Protein AF-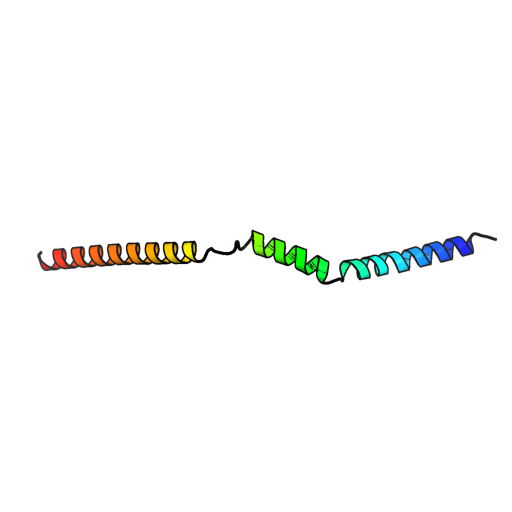A0A8X7BRQ2-F1 (afdb_monomer_lite)

Foldseek 3Di:
DCVVVVVVVVVVCVVCVVVVVCVVVVPCVVVCVVVVVVCCVVDPPQDPVNVVVVVVVVVVVVVVVVVVVVVVVVVVVVD

InterPro domains:
  IPR018625 Protein Pet100 [PF09803] (1-72)
  IPR018625 Protein Pet100 [PTHR33968] (1-72)

Secondary structure (DSSP, 8-state):
--HHHHHHHHHHHHHHHHHHHHHHHT-HHHHHHHHHHHHHHHS----HHHHHHHHHHHHHHHHHHHHHHHHHHHHHH--

pLDDT: mean 82.96, std 10.06, range [54.06, 94.69]

Radius of gyration: 33.31 Å; chains: 1; bounding box: 76×22×84 Å

Organism: NCBI:txid2747483

Sequence (79 aa):
MGNWQLEVFKLGLYISFPVGIFYIFNQPQLFEEWVVKTRRQLYPPIDDEGRLQFKEQIRKRRRLQMEKELLEKLKEVEK

Structure (mmCIF, N/CA/C/O backbone):
data_AF-A0A8X7BRQ2-F1
#
_entry.id   AF-A0A8X7BRQ2-F1
#
loop_
_atom_site.group_PDB
_atom_site.id
_atom_site.type_symbol
_atom_site.label_atom_id
_atom_site.label_alt_id
_atom_site.label_comp_id
_atom_site.label_asym_id
_atom_site.label_entity_id
_atom_site.label_seq_id
_atom_site.pdbx_PDB_ins_code
_atom_site.Cartn_x
_atom_site.Cartn_y
_atom_site.Cartn_z
_atom_site.occupancy
_atom_site.B_iso_or_equiv
_atom_site.auth_seq_id
_atom_site.auth_comp_id
_atom_site.auth_asym_id
_atom_site.auth_atom_id
_atom_site.pdbx_PDB_model_num
ATOM 1 N N . MET A 1 1 ? 31.212 8.569 -44.634 1.00 55.31 1 MET A N 1
ATOM 2 C CA . MET A 1 1 ? 29.840 8.116 -44.965 1.00 55.31 1 MET A CA 1
ATOM 3 C C . MET A 1 1 ? 29.172 7.403 -43.772 1.00 55.31 1 MET A C 1
ATOM 5 O O . MET A 1 1 ? 28.564 6.362 -43.963 1.00 55.31 1 MET A O 1
ATOM 9 N N . GLY A 1 2 ? 29.275 7.937 -42.543 1.00 65.56 2 GLY A N 1
ATOM 10 C CA . GLY A 1 2 ? 28.748 7.282 -41.324 1.00 65.56 2 GLY A CA 1
ATOM 11 C C . GLY A 1 2 ? 27.558 7.992 -40.662 1.00 65.56 2 GLY A C 1
ATOM 12 O O . GLY A 1 2 ? 26.981 7.469 -39.716 1.00 65.56 2 GLY A O 1
ATOM 13 N N . ASN A 1 3 ? 27.170 9.174 -41.153 1.00 76.06 3 ASN A N 1
ATOM 14 C CA . ASN A 1 3 ? 26.144 9.997 -40.501 1.00 76.06 3 ASN A CA 1
ATOM 15 C C . ASN A 1 3 ? 24.744 9.371 -40.583 1.00 76.06 3 ASN A C 1
ATOM 17 O O . ASN A 1 3 ? 24.018 9.374 -39.595 1.00 76.06 3 ASN A O 1
ATOM 21 N N . TRP A 1 4 ? 24.397 8.756 -41.717 1.00 87.88 4 TRP A N 1
ATOM 22 C CA . TRP A 1 4 ? 23.078 8.147 -41.913 1.00 87.88 4 TRP A CA 1
ATOM 23 C C . TRP A 1 4 ? 22.854 6.917 -41.015 1.00 87.88 4 TRP A C 1
ATOM 25 O O . TRP A 1 4 ? 21.751 6.702 -40.524 1.00 87.88 4 TRP A O 1
ATOM 35 N N . GLN A 1 5 ? 23.906 6.138 -40.730 1.00 87.25 5 GLN A N 1
ATOM 36 C CA . GLN A 1 5 ? 23.825 4.988 -39.817 1.00 87.25 5 GLN A CA 1
ATOM 37 C C . GLN A 1 5 ? 23.524 5.439 -38.379 1.00 87.25 5 GLN A C 1
ATOM 39 O O . GLN A 1 5 ? 22.729 4.816 -37.678 1.00 87.25 5 GLN A O 1
ATOM 44 N N . LEU A 1 6 ? 24.116 6.562 -37.958 1.00 90.31 6 LEU A N 1
ATOM 45 C CA . LEU A 1 6 ? 23.863 7.195 -36.662 1.00 90.31 6 LEU A CA 1
ATOM 46 C C . LEU A 1 6 ? 22.446 7.774 -36.556 1.00 90.31 6 LEU A C 1
ATOM 48 O O . LEU A 1 6 ? 21.835 7.705 -35.491 1.00 90.31 6 LEU A O 1
ATOM 52 N N . GLU A 1 7 ? 21.905 8.324 -37.642 1.00 88.81 7 GLU A N 1
ATOM 53 C CA . GLU A 1 7 ? 20.525 8.824 -37.689 1.00 88.81 7 GLU A CA 1
ATOM 54 C C . GLU A 1 7 ? 19.499 7.692 -37.595 1.00 88.81 7 GLU A C 1
ATOM 56 O O . GLU A 1 7 ? 18.564 7.782 -36.798 1.00 88.81 7 GLU A O 1
ATOM 61 N N . VAL A 1 8 ? 19.712 6.591 -38.322 1.00 90.62 8 VAL A N 1
ATOM 62 C CA . VAL A 1 8 ? 18.858 5.394 -38.234 1.00 90.62 8 VAL A CA 1
ATOM 63 C C . VAL A 1 8 ? 18.909 4.789 -36.830 1.00 90.62 8 VAL A C 1
ATOM 65 O O . VAL A 1 8 ? 17.873 4.410 -36.286 1.00 90.62 8 VAL A O 1
ATOM 68 N N . PHE A 1 9 ? 20.087 4.763 -36.199 1.00 91.44 9 PHE A N 1
ATOM 69 C CA . PHE A 1 9 ? 20.221 4.318 -34.814 1.00 91.44 9 PHE A CA 1
ATOM 70 C C . PHE A 1 9 ? 19.434 5.206 -33.839 1.00 91.44 9 PHE A C 1
ATOM 72 O O . PHE A 1 9 ? 18.686 4.685 -33.015 1.00 91.44 9 PHE A O 1
ATOM 79 N N . LYS A 1 10 ? 19.533 6.539 -33.958 1.00 89.06 10 LYS A N 1
ATOM 80 C CA . LYS A 1 10 ? 18.751 7.477 -33.131 1.00 89.06 10 LYS A CA 1
ATOM 81 C C . LYS A 1 10 ? 17.248 7.283 -33.315 1.00 89.06 10 LYS A C 1
ATOM 83 O O . LYS A 1 10 ? 16.524 7.248 -32.326 1.00 89.06 10 LYS A O 1
ATOM 88 N N . LEU A 1 11 ? 16.785 7.116 -34.554 1.00 92.31 11 LEU A N 1
ATOM 89 C CA . LEU A 1 11 ? 15.375 6.858 -34.854 1.00 92.31 11 LEU A CA 1
ATOM 90 C C . LEU A 1 11 ? 14.902 5.540 -34.221 1.00 92.31 11 LEU A C 1
ATOM 92 O O . LEU A 1 11 ? 13.853 5.499 -33.583 1.00 92.31 11 LEU A O 1
ATOM 96 N N . GLY A 1 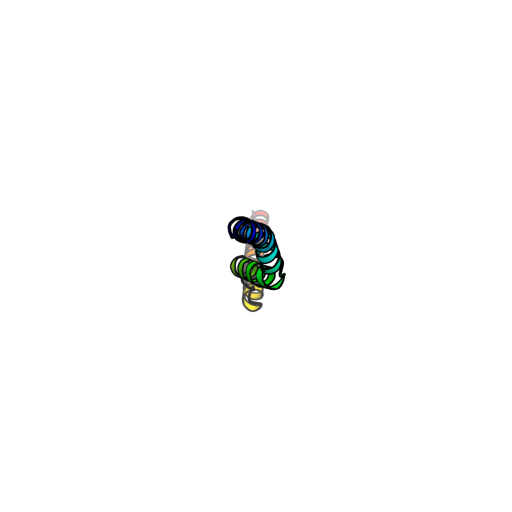12 ? 15.709 4.481 -34.331 1.00 93.12 12 GLY A N 1
ATOM 97 C CA . GLY A 1 12 ? 15.439 3.199 -33.683 1.00 93.12 12 GLY A CA 1
ATOM 98 C C . GLY A 1 12 ? 15.370 3.320 -32.160 1.00 93.12 12 GLY A C 1
ATOM 99 O O . GLY A 1 12 ? 14.499 2.718 -31.534 1.00 93.12 12 GLY A O 1
ATOM 100 N N . LEU A 1 13 ? 16.218 4.153 -31.556 1.00 93.44 13 LEU A N 1
ATOM 101 C CA . LEU A 1 13 ? 16.204 4.430 -30.119 1.00 93.44 13 LEU A CA 1
ATOM 102 C C . LEU A 1 13 ? 14.944 5.207 -29.714 1.00 93.44 13 LEU A C 1
ATOM 104 O O . LEU A 1 13 ? 14.279 4.829 -28.756 1.00 93.44 13 LEU A O 1
ATOM 108 N N . TYR A 1 14 ? 14.552 6.223 -30.485 1.00 91.75 14 TYR A N 1
ATOM 109 C CA . TYR A 1 14 ? 13.331 6.992 -30.230 1.00 91.75 14 TYR A CA 1
ATOM 110 C C . TYR A 1 14 ? 12.048 6.177 -30.358 1.00 91.75 14 TYR A C 1
ATOM 112 O O . TYR A 1 14 ? 11.076 6.496 -29.684 1.00 91.75 14 TYR A O 1
ATOM 120 N N . ILE A 1 15 ? 12.028 5.142 -31.199 1.00 91.62 15 ILE A N 1
ATOM 121 C CA . ILE A 1 15 ? 10.868 4.253 -31.344 1.00 91.62 15 ILE A CA 1
ATOM 122 C C . ILE A 1 15 ? 10.899 3.146 -30.285 1.00 91.62 15 ILE A C 1
ATOM 124 O O . ILE A 1 15 ? 9.888 2.874 -29.641 1.00 91.62 15 ILE A O 1
ATOM 128 N N . SER A 1 16 ? 12.055 2.513 -30.069 1.00 92.62 16 SER A N 1
ATOM 129 C CA . SER A 1 16 ? 12.174 1.396 -29.122 1.00 92.62 16 SER A CA 1
ATOM 130 C C . SER A 1 16 ? 12.060 1.835 -27.663 1.00 92.62 16 SER A C 1
ATOM 132 O O . SER A 1 16 ? 11.546 1.076 -26.848 1.00 92.62 16 SER A O 1
ATOM 134 N N . PHE A 1 17 ? 12.465 3.061 -27.326 1.00 91.00 17 PHE A N 1
ATOM 135 C CA . PHE A 1 17 ? 12.381 3.597 -25.969 1.00 91.00 17 PHE A CA 1
ATOM 136 C C . PHE A 1 17 ? 10.940 3.692 -25.428 1.00 91.00 17 PHE A C 1
ATOM 138 O O . PHE A 1 17 ? 10.656 3.053 -24.413 1.00 91.00 17 PHE A O 1
ATOM 145 N N . PRO A 1 18 ? 9.994 4.407 -26.073 1.00 90.56 18 PRO A N 1
ATOM 146 C CA . PRO A 1 18 ? 8.619 4.483 -25.588 1.00 90.56 18 PRO A CA 1
ATOM 147 C C . PRO A 1 18 ? 7.907 3.127 -25.648 1.00 90.56 18 PRO A C 1
ATOM 149 O O . PRO A 1 18 ? 7.128 2.820 -24.752 1.00 90.56 18 PRO A O 1
ATOM 152 N N . VAL A 1 19 ? 8.200 2.290 -26.650 1.00 89.12 19 VAL A N 1
ATOM 153 C CA . VAL A 1 19 ? 7.609 0.946 -26.774 1.00 89.12 19 VAL A CA 1
ATOM 154 C C . VAL A 1 19 ? 8.119 0.010 -25.676 1.00 89.12 19 VAL A C 1
ATOM 156 O O . VAL A 1 19 ? 7.330 -0.721 -25.082 1.00 89.12 19 VAL A O 1
ATOM 159 N N . GLY A 1 20 ? 9.414 0.056 -25.358 1.00 90.69 20 GLY A N 1
ATOM 160 C CA . GLY A 1 20 ? 10.017 -0.738 -24.289 1.00 90.69 20 GLY A CA 1
ATOM 161 C C . GLY A 1 20 ? 9.513 -0.324 -22.909 1.00 90.69 20 GLY A C 1
ATOM 162 O O . GLY A 1 20 ? 9.152 -1.182 -22.106 1.00 90.69 20 GLY A O 1
ATOM 163 N N . ILE A 1 21 ? 9.402 0.984 -22.656 1.00 88.44 21 ILE A N 1
ATOM 164 C CA . ILE A 1 21 ? 8.778 1.503 -21.433 1.00 88.44 21 ILE A CA 1
ATOM 165 C C . ILE A 1 21 ? 7.322 1.043 -21.360 1.00 88.44 21 ILE A C 1
ATOM 167 O O . ILE A 1 21 ? 6.921 0.456 -20.362 1.00 88.44 21 ILE A O 1
ATOM 171 N N . PHE A 1 22 ? 6.536 1.225 -22.420 1.00 84.81 22 PHE A N 1
ATOM 172 C CA . PHE A 1 22 ? 5.146 0.774 -22.434 1.00 84.81 22 PHE A CA 1
ATOM 173 C C . PHE A 1 22 ? 5.021 -0.733 -22.166 1.00 84.81 22 PHE A C 1
ATOM 175 O O . PHE A 1 22 ? 4.168 -1.147 -21.388 1.00 84.81 22 PHE A O 1
ATOM 182 N N . TYR A 1 23 ? 5.905 -1.553 -22.735 1.00 84.38 23 TYR A N 1
ATOM 183 C CA . TYR A 1 23 ? 5.909 -2.999 -22.520 1.00 84.38 23 TYR A CA 1
ATOM 184 C C . TYR A 1 23 ? 6.211 -3.390 -21.067 1.00 84.38 23 TYR A C 1
ATOM 186 O O . TYR A 1 23 ? 5.554 -4.274 -20.525 1.00 84.38 23 TYR A O 1
ATOM 194 N N . ILE A 1 24 ? 7.172 -2.722 -20.423 1.00 81.88 24 ILE A N 1
ATOM 195 C CA . ILE A 1 24 ? 7.530 -2.983 -19.021 1.00 81.88 24 ILE A CA 1
ATOM 196 C C . ILE A 1 24 ? 6.417 -2.508 -18.077 1.00 81.88 24 ILE A C 1
ATOM 198 O O . ILE A 1 24 ? 6.044 -3.223 -17.151 1.00 81.88 24 ILE A O 1
ATOM 202 N N . PHE A 1 25 ? 5.861 -1.318 -18.312 1.00 76.06 25 PHE A N 1
ATOM 203 C CA . PHE A 1 25 ? 4.871 -0.708 -17.419 1.00 76.06 25 PHE A CA 1
ATOM 204 C C . PHE A 1 25 ? 3.439 -1.230 -17.616 1.00 76.06 25 PHE A C 1
ATOM 206 O O . PHE A 1 25 ? 2.629 -1.103 -16.703 1.00 76.06 25 PHE A O 1
ATOM 213 N N . ASN A 1 26 ? 3.114 -1.843 -18.759 1.00 75.31 26 ASN A N 1
ATOM 214 C CA . ASN A 1 26 ? 1.806 -2.468 -18.993 1.00 75.31 26 ASN A CA 1
ATOM 215 C C . ASN A 1 26 ? 1.701 -3.890 -18.403 1.00 75.31 26 ASN A C 1
ATOM 217 O O . ASN A 1 26 ? 0.697 -4.574 -18.603 1.00 75.31 26 ASN A O 1
ATOM 221 N N . GLN A 1 27 ? 2.729 -4.368 -17.694 1.00 74.56 27 GLN A N 1
ATOM 222 C CA . GLN A 1 27 ? 2.660 -5.652 -17.007 1.00 74.56 27 GLN A CA 1
ATOM 223 C C . GLN A 1 27 ? 1.755 -5.547 -15.765 1.00 74.56 27 GLN A C 1
ATOM 225 O O . GLN A 1 27 ? 2.059 -4.771 -14.852 1.00 74.56 27 GLN A O 1
ATOM 230 N N . PRO A 1 28 ? 0.658 -6.325 -15.687 1.00 65.62 28 PRO A N 1
ATOM 231 C CA . PRO A 1 28 ? -0.291 -6.261 -14.573 1.00 65.62 28 PRO A CA 1
ATOM 232 C C . PRO A 1 28 ? 0.349 -6.570 -13.211 1.00 65.62 28 PRO A C 1
ATOM 234 O O . PRO A 1 28 ? -0.149 -6.114 -12.188 1.00 65.62 28 PRO A O 1
ATOM 237 N N . GLN A 1 29 ? 1.490 -7.259 -13.187 1.00 67.12 29 GLN A N 1
ATOM 238 C CA . GLN A 1 29 ? 2.220 -7.631 -11.974 1.00 67.12 29 GLN A CA 1
ATOM 239 C C . GLN A 1 29 ? 2.675 -6.414 -11.151 1.00 67.12 29 GLN A C 1
ATOM 241 O O . GLN A 1 29 ? 2.514 -6.401 -9.932 1.00 67.12 29 GLN A O 1
ATOM 246 N N . LEU A 1 30 ? 3.190 -5.361 -11.800 1.00 65.31 30 LEU A N 1
ATOM 247 C CA . LEU A 1 30 ? 3.640 -4.152 -11.095 1.00 65.31 30 LEU A CA 1
ATOM 248 C C . LEU A 1 30 ? 2.449 -3.360 -10.528 1.00 65.31 30 LEU A C 1
ATOM 250 O O . LEU A 1 30 ? 2.530 -2.738 -9.466 1.00 65.31 30 LEU A O 1
ATOM 254 N N . PHE A 1 31 ? 1.324 -3.406 -11.242 1.00 66.81 31 PHE A N 1
ATOM 255 C CA . PHE A 1 31 ? 0.085 -2.756 -10.842 1.00 66.81 31 PHE A CA 1
ATOM 256 C C . PHE A 1 31 ? -0.578 -3.479 -9.667 1.00 66.81 31 PHE A C 1
ATOM 258 O O . PHE A 1 31 ? -1.012 -2.828 -8.717 1.00 66.81 31 PHE A O 1
ATOM 265 N N . GLU A 1 32 ? -0.617 -4.811 -9.686 1.00 69.19 32 GLU A N 1
ATOM 266 C CA . GLU A 1 32 ? -1.195 -5.613 -8.610 1.00 69.19 32 GLU A CA 1
ATOM 267 C C . GLU A 1 32 ? -0.467 -5.392 -7.287 1.00 69.19 32 GLU A C 1
ATOM 269 O O . GLU A 1 32 ? -1.120 -5.091 -6.291 1.00 69.19 32 GLU A O 1
ATOM 274 N N . GLU A 1 33 ? 0.867 -5.438 -7.258 1.00 74.25 33 GLU A N 1
ATOM 275 C CA . GLU A 1 33 ? 1.613 -5.191 -6.019 1.00 74.25 33 GLU A CA 1
ATOM 276 C C . GLU A 1 33 ? 1.363 -3.784 -5.465 1.00 74.25 33 GLU A C 1
ATOM 278 O O . GLU A 1 33 ? 1.117 -3.618 -4.265 1.00 74.25 33 GLU A O 1
ATOM 283 N N . TRP A 1 34 ? 1.370 -2.763 -6.327 1.00 75.38 34 TRP A N 1
ATOM 284 C CA . TRP A 1 34 ? 1.145 -1.383 -5.906 1.00 75.38 34 TRP A CA 1
ATOM 285 C C . TRP A 1 34 ? -0.290 -1.151 -5.410 1.00 75.38 34 TRP A C 1
ATOM 287 O O . TRP A 1 34 ? -0.492 -0.565 -4.338 1.00 75.38 34 TRP A O 1
ATOM 297 N N . VAL A 1 35 ? -1.295 -1.651 -6.133 1.00 75.62 35 VAL A N 1
ATOM 298 C CA . VAL A 1 35 ? -2.706 -1.511 -5.750 1.00 75.62 35 VAL A CA 1
ATOM 299 C C . VAL A 1 35 ? -3.008 -2.329 -4.502 1.00 75.62 35 VAL A C 1
ATOM 301 O O . VAL A 1 35 ? -3.614 -1.801 -3.572 1.00 75.62 35 VAL A O 1
ATOM 304 N N . VAL A 1 36 ? -2.564 -3.584 -4.423 1.00 76.00 36 VAL A N 1
ATOM 305 C CA . VAL A 1 36 ? -2.794 -4.450 -3.257 1.00 76.00 36 VAL A CA 1
ATOM 306 C C . VAL A 1 36 ? 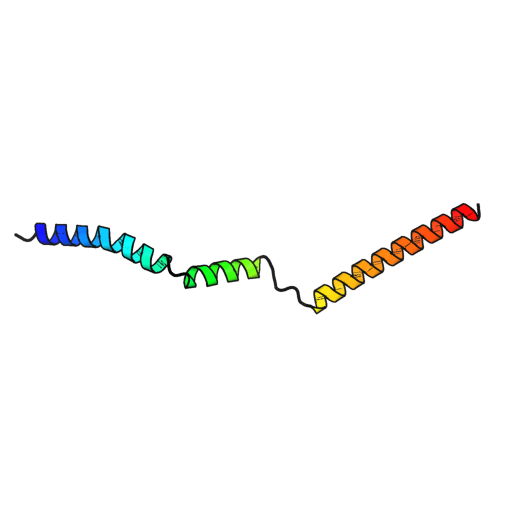-2.143 -3.854 -2.013 1.00 76.00 36 VAL A C 1
ATOM 308 O O . VAL A 1 36 ? -2.783 -3.792 -0.960 1.00 76.00 36 VAL A O 1
ATOM 311 N N . LYS A 1 37 ? -0.914 -3.336 -2.122 1.00 77.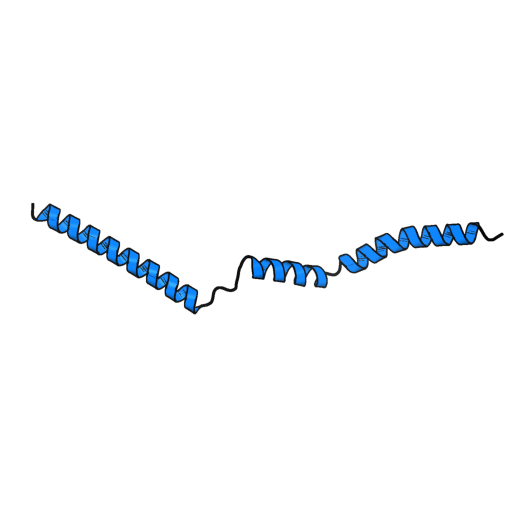88 37 LYS A N 1
ATOM 312 C CA . LYS A 1 37 ? -0.231 -2.664 -1.009 1.00 77.88 37 LYS A CA 1
ATOM 313 C C . LYS A 1 37 ? -0.975 -1.409 -0.560 1.00 77.88 37 LYS A C 1
ATOM 315 O O . LYS A 1 37 ? -1.224 -1.250 0.633 1.00 77.88 37 LYS A O 1
ATOM 320 N N . THR A 1 38 ? -1.392 -0.565 -1.502 1.00 77.19 38 THR A N 1
ATOM 321 C CA . THR A 1 38 ? -2.175 0.648 -1.213 1.00 77.19 38 THR A CA 1
ATOM 322 C C . THR A 1 38 ? -3.503 0.304 -0.538 1.00 77.19 38 THR A C 1
ATOM 324 O O . THR A 1 38 ? -3.865 0.884 0.485 1.00 77.19 38 THR A O 1
ATOM 327 N N . ARG A 1 39 ? -4.215 -0.702 -1.055 1.00 76.06 39 ARG A N 1
ATOM 328 C CA . ARG A 1 39 ? -5.488 -1.170 -0.495 1.00 76.06 39 ARG A CA 1
ATOM 329 C C . ARG A 1 39 ? -5.319 -1.734 0.912 1.00 76.06 39 ARG A C 1
ATOM 331 O O . ARG A 1 39 ? -6.163 -1.459 1.757 1.00 76.06 39 ARG A O 1
ATOM 338 N N . ARG A 1 40 ? -4.232 -2.463 1.179 1.00 77.75 40 ARG A N 1
ATOM 339 C CA . ARG A 1 40 ? -3.930 -3.046 2.496 1.00 77.75 40 ARG A CA 1
ATOM 340 C C . ARG A 1 40 ? -3.511 -2.006 3.537 1.00 77.75 40 ARG A C 1
ATOM 342 O O . ARG A 1 40 ? -3.775 -2.207 4.716 1.00 77.75 40 ARG A O 1
ATOM 349 N N . GLN A 1 41 ? -2.880 -0.907 3.120 1.00 76.94 41 GLN A N 1
ATOM 350 C CA . GLN A 1 41 ? -2.584 0.226 4.004 1.00 76.94 41 GLN A CA 1
ATOM 351 C C . GLN A 1 41 ? -3.851 1.000 4.382 1.00 76.94 41 GLN A C 1
ATOM 353 O O . GLN A 1 41 ? -4.028 1.350 5.544 1.00 76.94 41 GLN A O 1
ATOM 358 N N . LEU A 1 42 ? -4.732 1.254 3.409 1.00 76.38 42 LEU A N 1
ATOM 359 C CA . LEU A 1 42 ? -5.954 2.030 3.632 1.00 76.38 42 LEU A CA 1
ATOM 360 C C . LEU A 1 42 ? -7.034 1.231 4.377 1.00 76.38 42 LEU A C 1
ATOM 362 O O . LEU A 1 42 ? -7.779 1.781 5.182 1.00 76.38 42 LEU A O 1
ATOM 366 N N . TYR A 1 43 ? -7.102 -0.074 4.114 1.00 73.88 43 TYR A N 1
ATOM 367 C CA . TYR A 1 43 ? -8.011 -1.012 4.762 1.00 73.88 43 TYR A CA 1
ATOM 368 C C . TYR A 1 43 ? -7.189 -2.128 5.401 1.00 73.88 43 TYR A C 1
ATOM 370 O O . TYR A 1 43 ? -7.024 -3.192 4.791 1.00 73.88 43 TYR A O 1
ATOM 378 N N . PRO A 1 44 ? -6.650 -1.903 6.613 1.00 71.81 44 PRO A N 1
ATOM 379 C CA . PRO A 1 44 ? -6.014 -2.980 7.347 1.00 71.81 44 PRO A CA 1
ATOM 380 C C . PRO A 1 44 ? -7.021 -4.131 7.505 1.00 71.81 44 PRO A C 1
ATOM 382 O O . PRO A 1 44 ? -8.211 -3.876 7.730 1.00 71.81 44 PRO A O 1
ATOM 385 N N . PRO A 1 45 ? -6.583 -5.394 7.349 1.00 71.12 45 PRO A N 1
ATOM 386 C CA . PRO A 1 45 ? -7.448 -6.540 7.577 1.00 71.12 45 PRO A CA 1
ATOM 387 C C . PRO A 1 45 ? -7.968 -6.452 9.010 1.00 71.12 45 PRO A C 1
ATOM 389 O O . PRO A 1 45 ? -7.195 -6.483 9.965 1.00 71.12 45 PRO A O 1
ATOM 392 N N . ILE A 1 46 ? -9.278 -6.239 9.144 1.00 65.69 46 ILE A N 1
ATOM 393 C CA . ILE A 1 46 ? -9.913 -6.138 10.451 1.00 65.69 46 ILE A CA 1
ATOM 394 C C . ILE A 1 46 ? -9.877 -7.539 11.040 1.00 65.69 46 ILE A C 1
ATOM 396 O O . ILE A 1 46 ? -10.511 -8.438 10.489 1.00 65.69 46 ILE A O 1
ATOM 400 N N . ASP A 1 47 ? -9.135 -7.694 12.129 1.00 74.81 47 ASP A N 1
ATOM 401 C CA . ASP A 1 47 ? -9.078 -8.940 12.875 1.00 74.81 47 ASP A CA 1
ATOM 402 C C . ASP A 1 47 ? -10.496 -9.353 13.297 1.00 74.81 47 ASP A C 1
ATOM 404 O O . ASP A 1 47 ? -11.300 -8.511 13.730 1.00 74.81 47 ASP A O 1
ATOM 408 N N . ASP A 1 48 ? -10.835 -10.631 13.134 1.00 71.25 48 ASP A N 1
ATOM 409 C CA . ASP A 1 48 ? -12.187 -11.127 13.415 1.00 71.25 48 ASP A CA 1
ATOM 410 C C . ASP A 1 48 ? -12.553 -10.912 14.893 1.00 71.25 48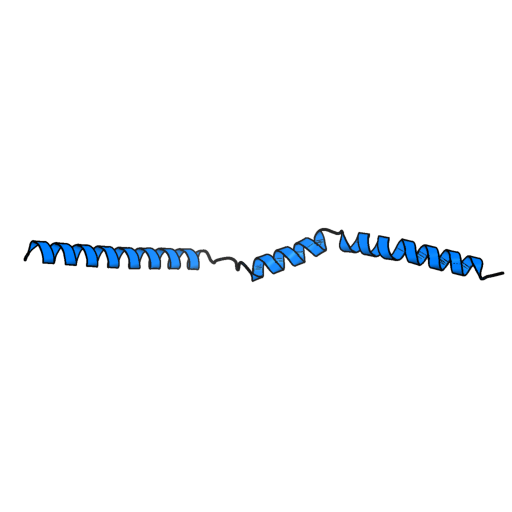 ASP A C 1
ATOM 412 O O . ASP A 1 48 ? -13.706 -10.615 15.226 1.00 71.25 48 ASP A O 1
ATOM 416 N N . GLU A 1 49 ? -11.550 -10.933 15.771 1.00 77.88 49 GLU A N 1
ATOM 417 C CA . GLU A 1 49 ? -11.683 -10.620 17.191 1.00 77.88 49 GLU A CA 1
ATOM 418 C C . GLU A 1 49 ? -12.044 -9.142 17.430 1.00 77.88 49 GLU A C 1
ATOM 420 O O . GLU A 1 49 ? -12.967 -8.831 18.189 1.00 77.88 49 GLU A O 1
ATOM 425 N N . GLY A 1 50 ? -11.415 -8.218 16.695 1.00 78.00 50 GLY A N 1
ATOM 426 C CA . GLY A 1 50 ? -11.729 -6.788 16.749 1.00 78.00 50 GLY A CA 1
ATOM 427 C C . GLY A 1 50 ? -13.157 -6.483 16.285 1.00 78.00 50 GLY A C 1
ATOM 428 O O . GLY A 1 50 ? -13.850 -5.646 16.874 1.00 78.00 50 GLY A O 1
ATOM 429 N N . ARG A 1 51 ? -13.655 -7.214 15.276 1.00 78.38 51 ARG A N 1
ATOM 430 C CA . ARG A 1 51 ? -15.061 -7.120 14.836 1.00 78.38 51 ARG A CA 1
ATOM 431 C C . ARG A 1 51 ? -16.029 -7.588 15.913 1.00 78.38 51 ARG A C 1
ATOM 433 O O . ARG A 1 51 ? -17.087 -6.974 16.085 1.00 78.38 51 ARG A O 1
ATOM 440 N N . LEU A 1 52 ? -15.692 -8.670 16.612 1.00 83.94 52 LEU A N 1
ATOM 441 C CA . LEU A 1 52 ? -16.523 -9.225 17.674 1.00 83.94 52 LEU A CA 1
ATOM 442 C C . LEU A 1 52 ? -16.621 -8.246 18.849 1.00 83.94 52 LEU A C 1
ATOM 444 O O . LEU A 1 52 ? -17.725 -7.870 19.247 1.00 83.94 52 LEU A O 1
ATOM 448 N N . GLN A 1 53 ? -15.476 -7.746 19.320 1.00 85.75 53 GLN A N 1
ATOM 449 C CA . GLN A 1 53 ? -15.408 -6.774 20.410 1.00 85.75 53 GLN A CA 1
ATOM 450 C C . GLN A 1 53 ? -16.174 -5.491 20.068 1.00 85.75 53 GLN A C 1
ATOM 452 O O . GLN A 1 53 ? -16.967 -5.005 20.877 1.00 85.75 53 GLN A O 1
ATOM 457 N N . PHE A 1 54 ? -16.026 -4.970 18.847 1.00 85.00 54 PHE A N 1
ATOM 458 C CA . PHE A 1 54 ? -16.765 -3.788 18.402 1.00 85.00 54 PHE A CA 1
ATOM 459 C C . PHE A 1 54 ? -18.288 -4.004 18.434 1.00 85.00 54 PHE A C 1
ATOM 461 O O . PHE A 1 54 ? -19.032 -3.161 18.946 1.00 85.00 54 PHE A O 1
ATOM 468 N N . LYS A 1 55 ? -18.769 -5.163 17.960 1.00 89.06 55 LYS A N 1
ATOM 469 C CA . LYS A 1 55 ? -20.195 -5.527 18.024 1.00 89.06 55 LYS A CA 1
ATOM 470 C C . LYS A 1 55 ? -20.700 -5.632 19.461 1.00 89.06 55 LYS A C 1
ATOM 472 O O . LYS A 1 55 ? -21.802 -5.161 19.753 1.00 89.06 55 LYS A O 1
ATOM 477 N N . GLU A 1 56 ? -19.918 -6.218 20.363 1.00 92.19 56 GLU A N 1
ATOM 478 C CA . GLU A 1 56 ? -20.291 -6.311 21.774 1.00 92.19 56 GLU A CA 1
ATOM 479 C C . GLU A 1 56 ? -20.398 -4.938 22.439 1.00 92.19 56 GLU A C 1
ATOM 481 O O . GLU A 1 56 ? -21.361 -4.687 23.166 1.00 92.19 56 GLU A O 1
ATOM 486 N N . GLN A 1 57 ? -19.464 -4.028 22.155 1.00 91.62 57 GLN A N 1
ATOM 487 C CA . GLN A 1 57 ? -19.490 -2.664 22.690 1.00 91.62 57 GLN A CA 1
ATOM 488 C C . GLN A 1 57 ? -20.728 -1.891 22.218 1.00 91.62 57 GLN A C 1
ATOM 490 O O . GLN A 1 57 ? -21.408 -1.253 23.028 1.00 91.62 57 GLN A O 1
ATOM 495 N N . ILE A 1 58 ? -21.089 -2.008 20.935 1.00 93.44 58 ILE A N 1
ATOM 496 C CA . ILE A 1 58 ? -22.329 -1.422 20.401 1.00 93.44 58 ILE A CA 1
ATOM 497 C C . ILE A 1 58 ? -23.552 -1.999 21.121 1.00 93.44 58 ILE A C 1
ATOM 499 O O . ILE A 1 58 ? -24.450 -1.256 21.528 1.00 93.44 58 ILE A O 1
ATOM 503 N N . ARG A 1 59 ? -23.590 -3.323 21.310 1.00 94.31 59 ARG A N 1
ATOM 504 C CA . ARG A 1 59 ? -24.713 -3.998 21.969 1.00 94.31 59 ARG A CA 1
ATOM 505 C C . ARG A 1 59 ? -24.850 -3.572 23.431 1.00 94.31 59 ARG A C 1
ATOM 507 O O . ARG A 1 59 ? -25.969 -3.316 23.871 1.00 94.31 59 ARG A O 1
ATOM 514 N N . LYS A 1 60 ? -23.736 -3.448 24.161 1.00 94.69 60 LYS A N 1
ATOM 515 C CA . LYS A 1 60 ? -23.706 -2.960 25.549 1.00 94.69 60 LYS A CA 1
ATOM 516 C C . LYS A 1 60 ? -24.229 -1.527 25.648 1.00 94.69 60 LYS A C 1
ATOM 518 O O . LYS A 1 60 ? -25.123 -1.275 26.450 1.00 94.69 60 LYS A O 1
ATOM 523 N N . ARG A 1 61 ? -23.761 -0.608 24.791 1.00 93.19 61 ARG A N 1
ATOM 524 C CA . ARG A 1 61 ? -24.260 0.780 24.787 1.00 93.19 61 ARG A CA 1
ATOM 525 C C . ARG A 1 61 ? -25.759 0.867 24.513 1.00 93.19 61 ARG A C 1
ATOM 527 O O . ARG A 1 61 ? -26.447 1.614 25.200 1.00 93.19 61 ARG A O 1
ATOM 534 N N . ARG A 1 62 ? -26.268 0.088 23.554 1.00 93.06 62 ARG A N 1
ATOM 535 C CA . ARG A 1 62 ? -27.699 0.084 23.217 1.00 93.06 62 ARG A CA 1
ATOM 536 C C . ARG A 1 62 ? -28.565 -0.419 24.378 1.00 93.06 62 ARG A C 1
ATOM 538 O O . ARG A 1 62 ? -29.617 0.155 24.629 1.00 93.06 62 ARG A O 1
ATOM 545 N N . ARG A 1 63 ? -28.109 -1.444 25.110 1.00 93.50 63 ARG A N 1
ATOM 546 C CA . ARG A 1 63 ? -28.804 -1.945 26.312 1.00 93.50 63 ARG A CA 1
ATOM 547 C C . ARG A 1 63 ? -28.887 -0.884 27.405 1.00 93.50 63 ARG A C 1
ATOM 549 O O . ARG A 1 63 ? -29.974 -0.619 27.894 1.00 93.50 63 ARG A O 1
ATOM 556 N N . LEU A 1 64 ? -27.768 -0.225 27.708 1.00 93.81 64 LEU A N 1
ATOM 557 C CA . LEU A 1 64 ? -27.727 0.839 28.717 1.00 93.81 64 LEU A CA 1
ATOM 558 C C . LEU A 1 64 ? -28.632 2.027 28.358 1.00 93.81 64 LEU A C 1
ATOM 560 O O . LEU A 1 64 ? -29.212 2.646 29.243 1.00 93.81 64 LEU A O 1
ATOM 564 N N . GLN A 1 65 ? -28.755 2.363 27.070 1.00 92.31 65 GLN A N 1
ATOM 565 C CA . GLN A 1 65 ? -29.692 3.396 26.617 1.00 92.31 65 GLN A CA 1
ATOM 566 C C . GLN A 1 65 ? -31.151 2.973 26.823 1.00 92.31 65 GLN A C 1
ATOM 568 O O . GLN A 1 65 ? -31.923 3.753 27.369 1.00 92.31 65 GLN A O 1
ATOM 573 N N . MET A 1 66 ? -31.505 1.736 26.461 1.00 92.19 66 MET A N 1
ATOM 574 C CA . MET A 1 66 ? -32.848 1.189 26.693 1.00 92.19 66 MET A CA 1
ATOM 575 C C . MET A 1 66 ? -33.215 1.140 28.178 1.00 92.19 66 MET A C 1
ATOM 577 O O . MET A 1 66 ? -34.328 1.504 28.541 1.00 92.19 66 MET A O 1
ATOM 581 N N . GLU A 1 67 ? -32.292 0.710 29.039 1.00 92.69 67 GLU A N 1
ATOM 582 C CA . GLU A 1 67 ? -32.523 0.667 30.487 1.00 92.69 67 GLU A CA 1
ATOM 583 C C . GLU A 1 67 ? -32.786 2.063 31.056 1.00 92.69 67 GLU A C 1
ATOM 585 O O . GLU A 1 67 ? -33.711 2.234 31.847 1.00 92.69 67 GLU A O 1
ATO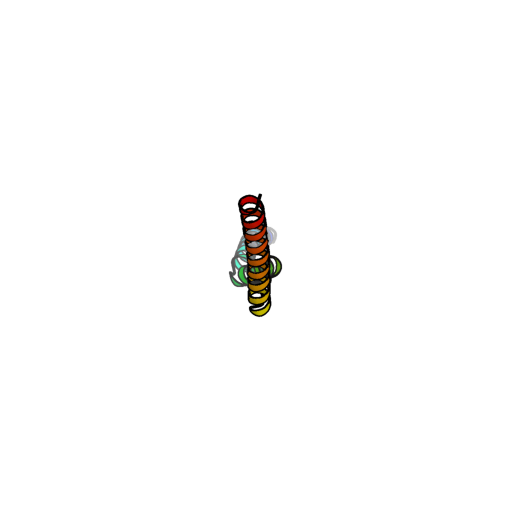M 590 N N . LYS A 1 68 ? -32.022 3.074 30.620 1.00 93.38 68 LYS A N 1
ATOM 591 C CA . LYS A 1 68 ? -32.248 4.469 31.025 1.00 93.38 68 LYS A CA 1
ATOM 592 C C . LYS A 1 68 ? -33.611 4.987 30.576 1.00 93.38 68 LYS A C 1
ATOM 594 O O . LYS A 1 68 ? -34.319 5.567 31.389 1.00 93.38 68 LYS A O 1
ATOM 599 N N . GLU A 1 69 ? -33.983 4.739 29.323 1.00 92.94 69 GLU A N 1
ATOM 600 C CA . GLU A 1 69 ? -35.276 5.166 28.779 1.00 92.94 69 GLU A CA 1
ATOM 601 C C . GLU A 1 69 ? -36.449 4.496 29.517 1.00 92.94 69 GLU A C 1
ATOM 603 O O . GLU A 1 69 ? -37.457 5.135 29.813 1.00 92.94 69 GLU A O 1
ATOM 608 N N . LEU A 1 70 ? -36.314 3.214 29.869 1.00 93.31 70 LEU A N 1
ATOM 609 C CA . LEU A 1 70 ? -37.319 2.501 30.658 1.00 93.31 70 LEU A CA 1
ATOM 610 C C . LEU A 1 70 ? -37.443 3.079 32.076 1.00 93.31 70 LEU A C 1
ATOM 612 O O . LEU A 1 70 ? -38.553 3.269 32.564 1.00 93.31 70 LEU A O 1
ATOM 616 N N . LEU A 1 71 ? -36.315 3.384 32.723 1.00 92.75 71 LEU A N 1
ATOM 617 C CA . LEU A 1 71 ? -36.274 4.019 34.044 1.00 92.75 71 LEU A CA 1
ATOM 618 C C . LEU A 1 71 ? -36.922 5.407 34.052 1.00 92.75 71 LEU A C 1
ATOM 620 O O . LEU A 1 71 ? -37.599 5.747 35.018 1.00 92.75 71 LEU A O 1
ATOM 624 N N . GLU A 1 72 ? -36.724 6.205 33.003 1.00 92.75 72 GLU A N 1
ATOM 625 C CA . GLU A 1 72 ? -37.398 7.501 32.857 1.00 92.75 72 GLU A CA 1
ATOM 626 C C . GLU A 1 72 ? -38.913 7.325 32.733 1.00 92.75 72 GLU A C 1
ATOM 628 O O . GLU A 1 72 ? -39.653 7.940 33.496 1.00 92.75 72 GLU A O 1
ATOM 633 N N . LYS A 1 73 ? -39.376 6.401 31.881 1.00 91.62 73 LYS A N 1
ATOM 634 C CA . LYS A 1 73 ? -40.812 6.111 31.724 1.00 91.62 73 LYS A CA 1
ATOM 635 C C . LYS A 1 73 ? -41.464 5.609 33.012 1.00 91.62 73 LYS A C 1
ATOM 637 O O . LYS A 1 73 ? -42.582 6.001 33.320 1.00 91.62 73 LYS A O 1
ATOM 642 N N . LEU A 1 74 ? -40.781 4.763 33.784 1.00 90.00 74 LEU A N 1
ATOM 643 C CA . LEU A 1 74 ? -41.297 4.286 35.074 1.00 90.00 74 LEU A CA 1
ATOM 644 C C . LEU A 1 74 ? -41.453 5.433 36.084 1.00 90.00 74 LEU A C 1
ATOM 646 O O . LEU A 1 74 ? -42.470 5.505 36.766 1.00 90.00 74 LEU A O 1
ATOM 650 N N . LYS A 1 75 ? -40.491 6.365 36.127 1.00 87.62 75 LYS A N 1
ATOM 651 C CA . LYS A 1 75 ? -40.566 7.560 36.985 1.00 87.62 75 LYS A CA 1
ATOM 652 C C . LYS A 1 75 ? -41.663 8.535 36.565 1.00 87.62 75 LYS A C 1
ATOM 654 O O . LYS A 1 75 ? -42.211 9.215 37.422 1.00 87.62 75 LYS A O 1
ATOM 659 N N . GLU A 1 76 ? -41.951 8.639 35.270 1.00 84.69 76 GLU A N 1
ATOM 660 C CA . GLU A 1 76 ? -43.065 9.451 34.764 1.00 84.69 76 GLU A CA 1
ATOM 661 C C . GLU A 1 76 ? -44.429 8.847 35.112 1.00 84.69 76 GLU A C 1
ATOM 663 O O . GLU A 1 76 ? -45.371 9.595 35.336 1.00 84.69 76 GLU A O 1
ATOM 668 N N . VAL A 1 77 ? -44.537 7.517 35.186 1.00 84.38 77 VAL A N 1
ATOM 669 C CA . VAL A 1 77 ? -45.780 6.815 35.555 1.00 84.38 77 VAL A CA 1
ATOM 670 C C . VAL A 1 77 ? -46.042 6.836 37.067 1.00 84.38 77 VAL A C 1
ATOM 672 O O . VAL A 1 77 ? -47.198 6.819 37.480 1.00 84.38 77 VAL A O 1
ATOM 675 N N . GLU A 1 78 ? -44.999 6.871 37.902 1.00 70.94 78 GLU A N 1
ATOM 676 C CA . GLU A 1 78 ? -45.126 6.987 39.368 1.00 70.94 78 GLU A CA 1
ATOM 677 C C . GLU A 1 78 ? -45.474 8.405 39.864 1.00 70.94 78 GLU A C 1
ATOM 679 O O . GLU A 1 78 ? -45.768 8.571 41.050 1.00 70.94 78 GLU A O 1
ATOM 684 N N . LYS A 1 79 ? -45.415 9.421 38.996 1.00 54.06 79 LYS A N 1
ATOM 685 C CA . LYS A 1 79 ? -45.602 10.837 39.341 1.00 54.06 79 LYS A CA 1
ATOM 686 C C . LYS A 1 79 ? -46.997 11.339 38.980 1.00 54.06 79 LYS A C 1
ATOM 688 O O . LYS A 1 79 ? -47.524 12.149 39.774 1.00 54.06 79 LYS A O 1
#